Protein AF-A0A7J8Y835-F1 (afdb_monomer)

Structure (mmCIF, N/CA/C/O backbone):
data_AF-A0A7J8Y835-F1
#
_entry.id   AF-A0A7J8Y835-F1
#
loop_
_atom_site.group_PDB
_atom_site.id
_atom_site.type_symbol
_atom_site.label_atom_id
_atom_site.label_alt_id
_atom_site.label_comp_id
_atom_site.label_asym_id
_atom_site.label_entity_id
_atom_site.label_seq_id
_atom_site.pdbx_PDB_ins_code
_atom_site.Cartn_x
_atom_site.Cartn_y
_atom_site.Cartn_z
_atom_site.occupancy
_atom_site.B_iso_or_equiv
_atom_site.auth_seq_id
_atom_site.auth_comp_id
_atom_site.auth_asym_id
_atom_site.auth_atom_id
_atom_site.pdbx_PDB_model_num
ATOM 1 N N . MET A 1 1 ? 23.375 -4.289 10.942 1.00 34.00 1 MET A N 1
ATOM 2 C CA . MET A 1 1 ? 21.901 -4.366 11.029 1.00 34.00 1 MET A CA 1
ATOM 3 C C . MET A 1 1 ? 21.331 -3.156 10.315 1.00 34.00 1 MET A C 1
ATOM 5 O O . MET A 1 1 ? 21.333 -2.074 10.884 1.00 34.00 1 MET A O 1
ATOM 9 N N . SER A 1 2 ? 20.939 -3.301 9.053 1.00 39.72 2 SER A N 1
ATOM 10 C CA . SER A 1 2 ? 20.210 -2.262 8.324 1.00 39.72 2 SER A CA 1
ATOM 11 C C . SER A 1 2 ? 18.777 -2.232 8.850 1.00 39.72 2 SER A C 1
ATOM 13 O O . SER A 1 2 ? 17.995 -3.151 8.625 1.00 39.72 2 SER A O 1
ATOM 15 N N . THR A 1 3 ? 18.428 -1.193 9.603 1.00 42.34 3 THR A N 1
ATOM 16 C CA . THR A 1 3 ? 17.030 -0.877 9.900 1.00 42.34 3 THR A CA 1
ATOM 17 C C . THR A 1 3 ? 16.409 -0.314 8.627 1.00 42.34 3 THR A C 1
ATOM 19 O O . THR A 1 3 ? 16.312 0.899 8.454 1.00 42.34 3 THR A O 1
ATOM 22 N N . GLU A 1 4 ? 16.051 -1.192 7.694 1.00 48.38 4 GLU A N 1
ATOM 23 C CA . GLU A 1 4 ? 15.199 -0.814 6.574 1.00 48.38 4 GLU A CA 1
ATOM 24 C C . GLU A 1 4 ? 13.869 -0.333 7.150 1.00 48.38 4 GLU A C 1
ATOM 26 O O . GLU A 1 4 ? 13.107 -1.096 7.751 1.00 48.38 4 GLU A O 1
ATOM 31 N N . LEU A 1 5 ? 13.609 0.964 7.005 1.00 47.91 5 LEU A N 1
ATOM 32 C CA . LEU A 1 5 ? 12.300 1.553 7.233 1.00 47.91 5 LEU A CA 1
ATOM 33 C C . LEU A 1 5 ? 11.321 0.865 6.273 1.00 47.91 5 LEU A C 1
ATOM 35 O O . LEU A 1 5 ? 11.193 1.262 5.116 1.00 47.91 5 LEU A O 1
ATOM 39 N N . ARG A 1 6 ? 10.656 -0.204 6.726 1.00 58.25 6 ARG A N 1
ATOM 40 C CA . ARG A 1 6 ? 9.615 -0.879 5.942 1.00 58.25 6 ARG A CA 1
ATOM 41 C C . ARG A 1 6 ? 8.496 0.124 5.678 1.00 58.25 6 ARG A C 1
ATOM 43 O O . ARG A 1 6 ? 7.706 0.430 6.569 1.00 58.25 6 ARG A O 1
ATOM 50 N N . SER A 1 7 ? 8.448 0.644 4.455 1.00 68.62 7 SER A N 1
ATOM 51 C CA . SER A 1 7 ? 7.440 1.610 4.029 1.00 68.62 7 SER A CA 1
ATOM 52 C C . SER A 1 7 ? 6.026 1.042 4.216 1.00 68.62 7 SER A C 1
ATOM 54 O O . SER A 1 7 ? 5.737 -0.102 3.847 1.00 68.62 7 SER A O 1
ATOM 56 N N . ARG A 1 8 ? 5.128 1.861 4.782 1.00 78.88 8 ARG A N 1
ATOM 57 C CA . ARG A 1 8 ? 3.684 1.561 4.882 1.00 78.88 8 ARG A CA 1
ATOM 58 C C . ARG A 1 8 ? 2.999 1.554 3.517 1.00 78.88 8 ARG A C 1
ATOM 60 O O . ARG A 1 8 ? 1.907 1.019 3.386 1.00 78.88 8 ARG A O 1
ATOM 67 N N . LYS A 1 9 ? 3.643 2.140 2.509 1.00 84.25 9 LYS A N 1
ATOM 68 C CA . LYS A 1 9 ? 3.189 2.173 1.122 1.00 84.25 9 LYS A CA 1
ATOM 69 C C . LYS A 1 9 ? 4.061 1.252 0.270 1.00 84.25 9 LYS A C 1
ATOM 71 O O . LYS A 1 9 ? 5.280 1.228 0.440 1.00 84.25 9 LYS A O 1
ATOM 76 N N . LYS A 1 10 ? 3.448 0.516 -0.651 1.00 87.75 10 LYS A N 1
ATOM 77 C CA . LYS A 1 10 ? 4.119 -0.323 -1.651 1.00 87.75 10 LYS A CA 1
ATOM 78 C C . LYS A 1 10 ? 3.762 0.184 -3.046 1.00 87.75 10 LYS A C 1
ATOM 80 O O . LYS A 1 10 ? 2.639 0.629 -3.255 1.00 87.75 10 LYS A O 1
ATOM 85 N N . LEU A 1 11 ? 4.695 0.114 -3.994 1.00 88.44 11 LEU A N 1
ATOM 86 C CA . LEU A 1 11 ? 4.394 0.402 -5.398 1.00 88.44 11 LEU A CA 1
ATOM 87 C C . LEU A 1 11 ? 3.276 -0.512 -5.910 1.00 88.44 11 LEU A C 1
ATOM 89 O O . LEU A 1 11 ? 3.206 -1.695 -5.556 1.00 88.44 11 LEU A O 1
ATOM 93 N N . LYS A 1 12 ? 2.399 0.045 -6.746 1.00 91.00 12 LYS A N 1
ATOM 94 C CA . LYS A 1 12 ? 1.449 -0.761 -7.514 1.00 91.00 12 LYS A CA 1
ATOM 95 C C . LYS A 1 12 ? 2.213 -1.726 -8.421 1.00 91.00 12 LYS A C 1
ATOM 97 O O . LYS A 1 12 ? 3.287 -1.392 -8.916 1.00 91.00 12 LYS A O 1
ATOM 102 N N . ARG A 1 13 ? 1.632 -2.907 -8.664 1.00 89.62 13 ARG A N 1
ATOM 103 C CA . ARG A 1 13 ? 2.237 -3.918 -9.549 1.00 89.62 13 ARG A CA 1
ATOM 104 C C . ARG A 1 13 ? 2.519 -3.358 -10.940 1.00 89.62 13 ARG A C 1
ATOM 106 O O . ARG A 1 13 ? 3.622 -3.536 -11.429 1.00 89.62 13 ARG A O 1
ATOM 113 N N . ASP A 1 14 ? 1.584 -2.607 -11.507 1.00 90.44 14 ASP A N 1
ATOM 114 C CA . ASP A 1 14 ? 1.737 -2.049 -12.856 1.00 90.44 14 ASP A CA 1
ATOM 115 C C . ASP A 1 14 ? 2.876 -1.023 -12.934 1.00 90.44 14 ASP A C 1
ATOM 117 O O . ASP A 1 14 ? 3.600 -0.975 -13.922 1.00 90.44 14 ASP A O 1
ATOM 121 N N . VAL A 1 15 ? 3.089 -0.247 -11.862 1.00 91.44 15 VAL A N 1
ATOM 122 C CA . VAL A 1 15 ? 4.217 0.693 -11.764 1.00 91.44 15 VAL A CA 1
ATOM 123 C C . VAL A 1 15 ? 5.538 -0.062 -11.642 1.00 91.44 15 VAL A C 1
ATOM 125 O O . VAL A 1 15 ? 6.526 0.334 -12.249 1.00 91.44 15 VAL A O 1
ATOM 128 N N . GLN A 1 16 ? 5.562 -1.160 -10.882 1.00 92.62 16 GLN A N 1
ATOM 129 C CA . GLN A 1 16 ? 6.750 -2.002 -10.764 1.00 92.62 16 GLN A CA 1
ATOM 130 C C . GLN A 1 16 ? 7.119 -2.642 -12.110 1.00 92.62 16 GLN A C 1
ATOM 132 O O . GLN A 1 16 ? 8.265 -2.535 -12.528 1.00 92.62 16 GLN A O 1
ATOM 137 N N . ILE A 1 17 ? 6.148 -3.235 -12.808 1.00 93.25 17 ILE A N 1
ATOM 138 C CA . ILE A 1 17 ? 6.348 -3.822 -14.143 1.00 93.25 17 ILE A CA 1
ATOM 139 C C . ILE A 1 17 ? 6.854 -2.757 -15.119 1.00 93.25 17 ILE A C 1
ATOM 141 O O . ILE A 1 17 ? 7.793 -2.994 -15.870 1.00 93.25 17 ILE A O 1
ATOM 145 N N . TRP A 1 18 ? 6.273 -1.556 -15.072 1.00 94.88 18 TRP A N 1
ATOM 146 C CA . TRP A 1 18 ? 6.719 -0.450 -15.910 1.00 94.88 18 TRP A CA 1
ATOM 147 C C . TRP A 1 18 ? 8.180 -0.058 -15.644 1.00 94.88 18 TRP A C 1
ATOM 149 O O . TRP A 1 18 ? 8.915 0.197 -16.593 1.00 94.88 18 TRP A O 1
ATOM 159 N N . LEU A 1 19 ? 8.624 -0.042 -14.382 1.00 94.06 19 LEU A N 1
ATOM 160 C CA . LEU A 1 19 ? 10.027 0.218 -14.037 1.00 94.06 19 LEU A CA 1
ATOM 161 C C . LEU A 1 19 ? 10.960 -0.893 -14.537 1.00 94.06 19 LEU A C 1
ATOM 163 O O . LEU A 1 19 ? 12.006 -0.589 -15.103 1.00 94.06 19 LEU A O 1
ATOM 167 N N . GLU A 1 20 ? 10.566 -2.159 -14.383 1.00 94.75 20 GLU A N 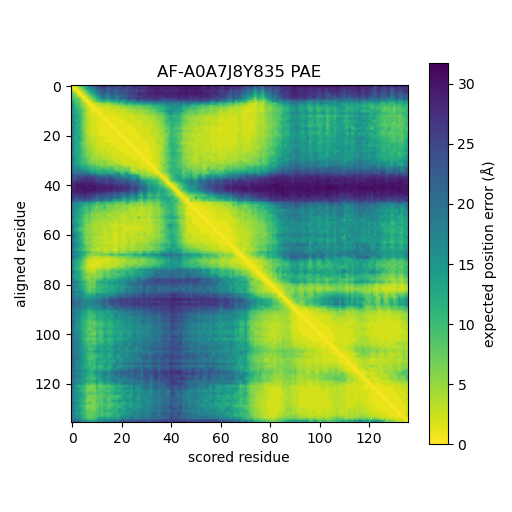1
ATOM 168 C CA . GLU A 1 20 ? 11.321 -3.310 -14.905 1.00 94.75 20 GLU A CA 1
ATOM 169 C C . GLU A 1 20 ? 11.465 -3.232 -16.438 1.00 94.75 20 GLU A C 1
ATOM 171 O O . GLU A 1 20 ? 12.536 -3.494 -16.990 1.00 94.75 20 GLU A O 1
ATOM 176 N N . ASP A 1 21 ? 10.410 -2.807 -17.138 1.00 93.69 21 ASP A N 1
ATOM 177 C CA . ASP A 1 21 ? 10.455 -2.570 -18.580 1.00 93.69 21 ASP A CA 1
ATOM 178 C C . ASP A 1 21 ? 11.401 -1.416 -18.958 1.00 93.69 21 ASP A C 1
ATOM 180 O O . ASP A 1 21 ? 12.128 -1.525 -19.946 1.00 93.69 21 ASP A O 1
ATOM 184 N N . VAL A 1 22 ? 11.414 -0.324 -18.184 1.00 92.81 22 VAL A N 1
ATOM 185 C CA . VAL A 1 22 ? 12.335 0.807 -18.398 1.00 92.81 22 VAL A CA 1
ATOM 186 C C . VAL A 1 22 ? 13.789 0.362 -18.238 1.00 92.81 22 VAL A C 1
ATOM 188 O O . VAL A 1 22 ? 14.612 0.686 -19.092 1.00 92.81 22 VAL A O 1
ATOM 191 N N . GLU A 1 23 ? 14.107 -0.418 -17.202 1.00 94.12 23 GLU A N 1
ATOM 192 C CA . GLU A 1 23 ? 15.457 -0.961 -16.992 1.00 94.12 23 GLU A CA 1
ATOM 193 C C . GLU A 1 23 ? 15.891 -1.886 -18.137 1.00 94.12 23 GLU A C 1
ATOM 195 O O . GLU A 1 23 ? 17.032 -1.804 -18.604 1.00 94.12 23 GLU A O 1
ATOM 200 N N . ARG A 1 24 ? 14.982 -2.732 -18.643 1.00 94.38 24 ARG A N 1
ATOM 201 C CA . ARG A 1 24 ? 15.250 -3.568 -19.824 1.00 94.38 24 ARG A CA 1
ATOM 202 C C . ARG A 1 24 ? 15.593 -2.710 -21.042 1.00 94.38 24 ARG A C 1
ATOM 204 O O . ARG A 1 24 ? 16.594 -2.973 -21.704 1.00 94.38 24 ARG A O 1
ATOM 211 N N . ILE A 1 25 ? 14.773 -1.701 -21.335 1.00 89.75 25 ILE A N 1
ATOM 212 C CA . ILE A 1 25 ? 14.960 -0.830 -22.504 1.00 89.75 25 ILE A CA 1
ATOM 213 C C . ILE A 1 25 ? 16.268 -0.050 -22.399 1.00 89.75 25 ILE A C 1
ATOM 215 O O . ILE A 1 25 ? 16.993 0.052 -23.387 1.00 89.75 25 ILE A O 1
ATOM 219 N N . ASP A 1 26 ? 16.612 0.447 -21.211 1.00 91.06 26 ASP A N 1
ATOM 220 C CA . ASP A 1 26 ? 17.879 1.142 -20.985 1.00 91.06 26 ASP A CA 1
ATOM 221 C C . ASP A 1 26 ? 19.082 0.222 -21.263 1.00 91.06 26 ASP A C 1
ATOM 223 O O . ASP A 1 26 ? 20.004 0.603 -21.988 1.00 91.06 26 ASP A O 1
ATOM 227 N N . CYS A 1 27 ? 19.033 -1.036 -20.806 1.00 89.25 27 CYS A N 1
ATOM 228 C CA . CYS A 1 27 ? 20.066 -2.032 -21.114 1.00 89.25 27 CYS A CA 1
ATOM 229 C C . CYS A 1 27 ? 20.199 -2.297 -22.623 1.00 89.25 27 CYS A C 1
ATOM 231 O O . CYS A 1 27 ? 21.312 -2.422 -23.145 1.00 89.25 27 CYS A O 1
ATOM 233 N N . GLU A 1 28 ? 19.078 -2.387 -23.342 1.00 87.50 28 GLU A N 1
ATOM 234 C CA . GLU A 1 28 ? 19.077 -2.565 -24.796 1.00 87.50 28 GLU A CA 1
ATOM 235 C C . GLU A 1 28 ? 19.687 -1.348 -25.512 1.00 87.50 28 GLU A C 1
ATOM 237 O O . GLU A 1 28 ? 20.499 -1.527 -26.426 1.00 87.50 28 GLU A O 1
ATOM 242 N N . ILE A 1 29 ? 19.363 -0.122 -25.074 1.00 86.25 29 ILE A N 1
ATOM 243 C CA . ILE A 1 29 ? 19.914 1.127 -25.633 1.00 86.25 29 ILE A CA 1
ATOM 244 C C . ILE A 1 29 ? 21.427 1.163 -25.440 1.00 86.25 29 ILE A C 1
ATOM 246 O O . ILE A 1 29 ? 22.164 1.404 -26.399 1.00 86.25 29 ILE A O 1
ATOM 250 N N . GLN A 1 30 ? 21.908 0.860 -24.235 1.00 85.62 30 GLN A N 1
ATOM 251 C CA . GLN A 1 30 ? 23.340 0.831 -23.934 1.00 85.62 30 GLN A CA 1
ATOM 252 C C . GLN A 1 30 ? 24.087 -0.230 -24.755 1.00 85.62 30 GLN A C 1
ATOM 254 O O . GLN A 1 30 ? 25.196 0.013 -25.235 1.00 85.62 30 GLN A O 1
ATOM 259 N N . SER A 1 31 ? 23.485 -1.405 -24.958 1.00 84.19 31 SER A N 1
ATOM 260 C CA . SER A 1 31 ? 24.044 -2.457 -25.818 1.00 84.19 31 SER A CA 1
ATOM 261 C C . SER A 1 31 ? 24.169 -1.993 -27.271 1.00 84.19 31 SER A C 1
ATOM 263 O O . SER A 1 31 ? 25.194 -2.235 -27.921 1.00 84.19 31 SER A O 1
ATOM 265 N N . LEU A 1 32 ? 23.156 -1.289 -27.784 1.00 80.12 32 LEU A N 1
ATOM 266 C CA . LEU A 1 32 ? 23.181 -0.733 -29.133 1.00 80.12 32 LEU A CA 1
ATOM 267 C C . LEU A 1 32 ? 24.248 0.362 -29.277 1.00 80.12 32 LEU A C 1
ATOM 269 O O . LEU A 1 32 ? 25.050 0.296 -30.210 1.00 80.12 32 LEU A O 1
ATOM 273 N N . ASP A 1 33 ? 24.319 1.310 -28.343 1.00 78.06 33 ASP A N 1
ATOM 274 C CA . ASP A 1 33 ? 25.314 2.392 -28.349 1.00 78.06 33 ASP A CA 1
ATOM 275 C C . ASP A 1 33 ? 26.751 1.848 -28.255 1.00 78.06 33 ASP A C 1
ATOM 277 O O . ASP A 1 33 ? 27.630 2.202 -29.045 1.00 78.06 33 ASP A O 1
ATOM 281 N N . GLY A 1 34 ? 26.978 0.856 -27.388 1.00 76.19 34 GLY A N 1
ATOM 282 C CA . GLY A 1 34 ? 28.264 0.169 -27.268 1.00 76.19 34 GLY A CA 1
ATOM 283 C C . GLY A 1 34 ? 28.706 -0.564 -28.542 1.00 76.19 34 GLY A C 1
ATOM 284 O O . GLY A 1 34 ? 29.910 -0.703 -28.784 1.00 76.19 34 GLY A O 1
ATOM 285 N N . ARG A 1 35 ? 27.768 -1.023 -29.384 1.00 69.94 35 ARG A N 1
ATOM 286 C CA . ARG A 1 35 ? 28.071 -1.593 -30.713 1.00 69.94 35 ARG A CA 1
ATOM 287 C C . ARG A 1 35 ? 28.466 -0.510 -31.719 1.00 69.94 35 ARG A C 1
ATOM 289 O O . ARG A 1 35 ? 29.355 -0.760 -32.531 1.00 69.94 35 ARG A O 1
ATOM 296 N N . ILE A 1 36 ? 27.849 0.670 -31.653 1.00 66.38 36 ILE A N 1
ATOM 297 C CA . ILE A 1 36 ? 28.170 1.821 -32.512 1.00 66.38 36 ILE A CA 1
ATOM 298 C C . ILE A 1 36 ? 29.570 2.351 -32.169 1.00 66.38 36 ILE A C 1
ATOM 300 O O . ILE A 1 36 ? 30.434 2.437 -33.046 1.00 66.38 36 ILE A O 1
ATOM 304 N N . GLY A 1 37 ? 29.832 2.610 -30.884 1.00 58.53 37 GLY A N 1
ATOM 305 C CA . GLY A 1 37 ? 31.079 3.211 -30.396 1.00 58.53 37 GLY A CA 1
ATOM 306 C C . GLY A 1 37 ? 32.340 2.352 -30.564 1.00 58.53 37 GLY A C 1
ATOM 307 O O . GLY A 1 37 ? 33.449 2.878 -30.529 1.00 58.53 37 GLY A O 1
ATOM 308 N N . LYS A 1 38 ? 32.207 1.036 -30.787 1.00 57.09 38 LYS A N 1
ATOM 309 C CA . LYS A 1 38 ? 33.342 0.107 -30.979 1.00 57.09 38 LYS A CA 1
ATOM 310 C C . LYS A 1 38 ? 33.775 -0.086 -32.438 1.00 57.09 38 LYS A C 1
ATOM 312 O O . LYS A 1 38 ? 34.654 -0.906 -32.697 1.00 57.09 38 LYS A O 1
ATOM 317 N N . SER A 1 39 ? 33.192 0.632 -33.400 1.00 52.00 39 SER A N 1
ATOM 318 C CA . SER A 1 39 ? 33.426 0.370 -34.825 1.00 52.00 39 SER A CA 1
ATOM 319 C C . SER A 1 39 ? 34.220 1.479 -35.537 1.00 52.00 39 SER A C 1
ATOM 321 O O . SER A 1 39 ? 33.679 2.498 -35.940 1.00 52.00 39 SER A O 1
ATOM 323 N N . SER A 1 40 ? 35.519 1.249 -35.773 1.00 53.19 40 SER A N 1
ATOM 324 C CA . SER A 1 40 ? 36.297 1.955 -36.815 1.00 53.19 40 SER A CA 1
ATOM 325 C C . SER A 1 40 ? 36.090 1.356 -38.216 1.00 53.19 40 SER A C 1
ATOM 327 O O . SER A 1 40 ? 36.638 1.843 -39.201 1.00 53.19 40 SER A O 1
ATOM 329 N N . ALA A 1 41 ? 35.270 0.310 -38.327 1.00 49.47 41 ALA A N 1
ATOM 330 C CA . ALA A 1 41 ? 34.864 -0.300 -39.581 1.00 49.47 41 ALA A CA 1
ATOM 331 C C . ALA A 1 41 ? 33.361 -0.573 -39.516 1.00 49.47 41 ALA A C 1
ATOM 333 O O . ALA A 1 41 ? 32.907 -1.357 -38.685 1.00 49.47 41 ALA A O 1
ATOM 334 N N . ILE A 1 42 ? 32.608 0.100 -40.386 1.00 51.75 42 ILE A N 1
ATOM 335 C CA . ILE A 1 42 ? 31.155 -0.011 -40.552 1.00 51.75 42 ILE A CA 1
ATOM 336 C C . ILE A 1 42 ? 30.783 -1.498 -40.626 1.00 51.75 42 ILE A C 1
ATOM 338 O O . ILE A 1 42 ? 31.023 -2.175 -41.630 1.00 51.75 42 ILE A O 1
ATOM 342 N N . THR A 1 43 ? 30.248 -2.039 -39.532 1.00 50.88 43 THR A N 1
ATOM 343 C CA . THR A 1 43 ? 29.839 -3.440 -39.483 1.00 50.88 43 THR A CA 1
ATOM 344 C C . THR A 1 43 ? 28.466 -3.570 -40.130 1.00 50.88 43 THR A C 1
ATOM 346 O O . THR A 1 43 ? 27.510 -2.888 -39.775 1.00 50.88 43 THR A O 1
ATOM 349 N N . ARG A 1 44 ? 28.377 -4.503 -41.082 1.00 53.09 44 ARG A N 1
ATOM 350 C CA . ARG A 1 44 ? 27.198 -4.943 -41.855 1.00 53.09 44 ARG A CA 1
ATOM 351 C C . ARG A 1 44 ? 25.985 -5.426 -41.022 1.00 53.09 44 ARG A C 1
ATOM 353 O O . ARG A 1 44 ? 25.095 -6.060 -41.574 1.00 53.09 44 ARG A O 1
ATOM 360 N N . GLY A 1 45 ? 25.948 -5.163 -39.715 1.00 53.88 45 GLY A N 1
ATOM 361 C CA . GLY A 1 45 ? 24.910 -5.613 -38.782 1.00 53.88 45 GLY A CA 1
ATOM 362 C C . GLY A 1 45 ? 24.172 -4.489 -38.050 1.00 53.88 45 GLY A C 1
ATOM 363 O O . GLY A 1 45 ? 23.441 -4.786 -37.108 1.00 53.88 45 GLY A O 1
ATOM 364 N N . PHE A 1 46 ? 24.386 -3.225 -38.427 1.00 58.59 46 PHE A N 1
ATOM 365 C CA . PHE A 1 46 ? 23.615 -2.089 -37.920 1.00 58.59 46 PHE A CA 1
ATOM 366 C C . PHE A 1 46 ? 22.442 -1.815 -38.862 1.00 58.59 46 PHE A C 1
ATOM 368 O O . PHE A 1 46 ? 22.650 -1.425 -40.013 1.00 58.59 46 PHE A O 1
ATOM 375 N N . ARG A 1 47 ? 21.219 -2.074 -38.399 1.00 68.31 47 ARG A N 1
ATOM 376 C CA . ARG A 1 47 ? 19.996 -1.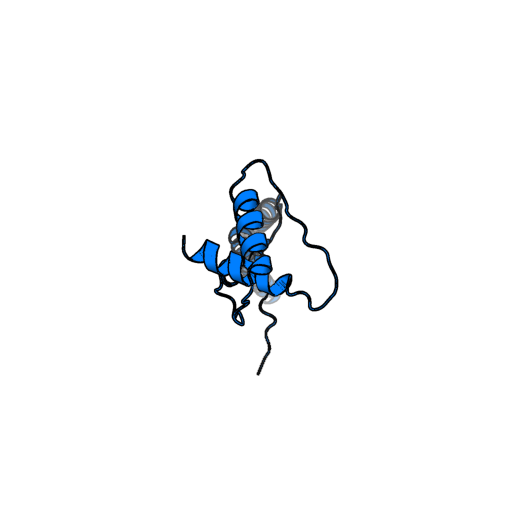873 -39.181 1.00 68.31 47 ARG A CA 1
ATOM 377 C C . ARG A 1 47 ? 19.281 -0.643 -38.640 1.00 68.31 47 ARG A C 1
ATOM 379 O O . ARG A 1 47 ? 19.058 -0.543 -37.437 1.00 68.31 47 ARG A O 1
ATOM 386 N N . ALA A 1 48 ? 18.922 0.294 -39.516 1.00 75.81 48 ALA A N 1
ATOM 387 C CA . ALA A 1 48 ? 18.138 1.470 -39.127 1.00 75.81 48 ALA A CA 1
ATOM 388 C C . ALA A 1 48 ? 16.796 1.060 -38.489 1.00 75.81 48 ALA A C 1
ATOM 390 O O . ALA A 1 48 ? 16.271 1.751 -37.619 1.00 75.81 48 ALA A O 1
ATOM 391 N N . GLU A 1 49 ? 16.291 -0.112 -38.874 1.00 80.75 49 GLU A N 1
ATOM 392 C CA . GLU A 1 49 ? 15.120 -0.757 -38.294 1.00 80.75 49 GLU A CA 1
ATOM 393 C C . GLU A 1 49 ? 15.257 -1.017 -36.784 1.00 80.75 49 GLU A C 1
ATOM 395 O O . GLU A 1 49 ? 14.266 -0.876 -36.069 1.00 80.75 49 GLU A O 1
ATOM 400 N N . ASP A 1 50 ? 16.456 -1.338 -36.282 1.00 80.00 50 ASP A N 1
ATOM 401 C CA . ASP A 1 50 ? 16.680 -1.611 -34.854 1.00 80.00 50 ASP A CA 1
ATOM 402 C C . ASP A 1 50 ? 16.489 -0.329 -34.021 1.00 80.00 50 ASP A C 1
ATOM 404 O O . ASP A 1 50 ? 15.798 -0.336 -33.003 1.00 80.00 50 ASP A O 1
ATOM 408 N N . VAL A 1 51 ? 17.020 0.802 -34.503 1.00 81.44 51 VAL A N 1
ATOM 409 C CA . VAL A 1 51 ? 16.865 2.122 -33.862 1.00 81.44 51 VAL A CA 1
ATOM 410 C C . VAL A 1 51 ? 15.404 2.571 -33.881 1.00 81.44 51 VAL A C 1
ATOM 412 O O . VAL A 1 51 ? 14.883 3.041 -32.871 1.00 81.44 51 VAL A O 1
ATOM 415 N N . LEU A 1 52 ? 14.723 2.409 -35.020 1.00 85.38 52 LEU A N 1
ATOM 416 C CA . LEU A 1 52 ? 13.311 2.774 -35.159 1.00 85.38 52 LEU A CA 1
ATOM 417 C C . LEU A 1 52 ? 12.409 1.936 -34.244 1.00 85.38 52 LEU A C 1
ATOM 419 O O . LEU A 1 52 ? 11.468 2.474 -33.658 1.00 85.38 52 LEU A O 1
ATOM 423 N N . LYS A 1 53 ? 12.702 0.638 -34.088 1.00 87.00 53 LYS A N 1
ATOM 424 C CA . LYS A 1 53 ? 11.976 -0.248 -33.168 1.00 87.00 53 LYS A CA 1
ATOM 425 C C . LYS A 1 53 ? 12.107 0.232 -31.725 1.00 87.00 53 LYS A C 1
ATOM 427 O O . LYS A 1 53 ? 11.097 0.366 -31.043 1.00 87.00 53 LYS A O 1
ATOM 432 N N . MET A 1 54 ? 13.322 0.556 -31.291 1.00 84.12 54 MET A N 1
ATOM 433 C CA . MET A 1 54 ? 13.573 1.025 -29.927 1.00 84.12 54 MET A CA 1
ATOM 434 C C . MET A 1 54 ? 12.953 2.393 -29.651 1.00 84.12 54 MET A C 1
ATOM 436 O O . MET A 1 54 ? 12.374 2.595 -28.588 1.00 84.12 54 MET A O 1
ATOM 440 N N . LEU A 1 55 ? 13.003 3.317 -30.616 1.00 88.62 55 LEU A N 1
ATOM 441 C CA . LEU A 1 55 ? 12.335 4.614 -30.492 1.00 88.62 55 LEU A CA 1
ATOM 442 C C . LEU A 1 55 ? 10.827 4.442 -30.264 1.00 88.62 55 LEU A C 1
ATOM 444 O O . LEU A 1 55 ? 10.257 5.085 -29.383 1.00 88.62 55 LEU A O 1
ATOM 448 N N . LYS A 1 56 ? 10.200 3.540 -31.025 1.00 91.88 56 LYS A N 1
ATOM 449 C CA . LYS A 1 56 ? 8.779 3.223 -30.876 1.00 91.88 56 LYS A CA 1
ATOM 450 C C . LYS A 1 56 ? 8.473 2.608 -29.508 1.00 91.88 56 LYS A C 1
ATOM 452 O O . LYS A 1 56 ? 7.509 3.012 -28.867 1.00 91.88 56 LYS A O 1
ATOM 457 N N . GLU A 1 57 ? 9.291 1.663 -29.047 1.00 89.56 57 GLU A N 1
ATOM 458 C CA . GLU A 1 57 ? 9.126 1.048 -27.725 1.00 89.56 57 GLU A CA 1
ATOM 459 C C . GLU A 1 57 ? 9.233 2.094 -26.605 1.00 89.56 57 GLU A C 1
ATOM 461 O O . GLU A 1 57 ? 8.354 2.160 -25.748 1.00 89.56 57 GLU A O 1
ATOM 466 N N . VAL A 1 58 ? 10.229 2.985 -26.646 1.00 91.38 58 VAL A N 1
ATOM 467 C CA . VAL A 1 58 ? 10.362 4.091 -25.680 1.00 91.38 58 VAL A CA 1
ATOM 468 C C . VAL A 1 58 ? 9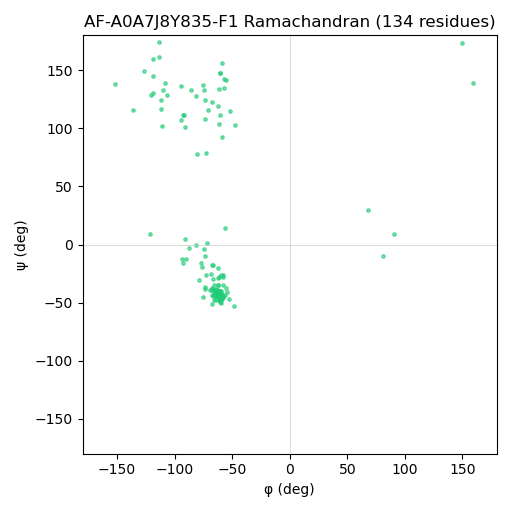.118 4.983 -25.678 1.00 91.38 58 VAL A C 1
ATOM 470 O O . VAL A 1 58 ? 8.600 5.314 -24.609 1.00 91.38 58 VAL A O 1
ATOM 473 N N . GLU A 1 59 ? 8.602 5.352 -26.850 1.00 91.62 59 GLU A N 1
ATOM 474 C CA . GLU A 1 59 ? 7.404 6.189 -26.959 1.00 91.62 59 GLU A CA 1
ATOM 475 C C . GLU A 1 59 ? 6.166 5.501 -26.361 1.00 91.62 59 GLU A C 1
ATOM 477 O O . GLU A 1 59 ? 5.436 6.112 -25.573 1.00 91.62 59 GLU A O 1
ATOM 482 N N . GLU A 1 60 ? 5.961 4.214 -26.652 1.00 92.38 60 GLU A N 1
ATOM 483 C CA . GLU A 1 60 ? 4.891 3.411 -26.052 1.00 92.38 60 GLU A CA 1
ATOM 484 C C . GLU A 1 60 ? 5.029 3.326 -24.525 1.00 92.38 60 GLU A C 1
ATOM 486 O O . GLU A 1 60 ? 4.033 3.449 -23.804 1.00 92.38 60 GLU A O 1
ATOM 491 N N . HIS A 1 61 ? 6.249 3.166 -24.007 1.00 89.75 61 HIS A N 1
ATOM 492 C CA . HIS A 1 61 ? 6.506 3.125 -22.568 1.00 89.75 61 HIS A CA 1
ATOM 493 C C . HIS A 1 61 ? 6.257 4.469 -21.881 1.00 89.75 61 HIS A C 1
ATOM 495 O O . HIS A 1 61 ? 5.682 4.482 -20.790 1.00 89.75 61 HIS A O 1
ATOM 501 N N . ILE A 1 62 ? 6.580 5.597 -22.518 1.00 90.12 62 ILE A N 1
ATOM 502 C CA . ILE A 1 62 ? 6.223 6.933 -22.015 1.00 90.12 62 ILE A CA 1
ATOM 503 C C . ILE A 1 62 ? 4.703 7.073 -21.892 1.00 90.12 62 ILE A C 1
ATOM 505 O O . ILE A 1 62 ? 4.215 7.604 -20.894 1.00 90.12 62 ILE A O 1
ATOM 509 N N . GLN A 1 63 ? 3.934 6.578 -22.870 1.00 91.25 63 GLN A N 1
ATOM 510 C CA . GLN A 1 63 ? 2.471 6.616 -22.779 1.00 91.25 63 GLN A CA 1
ATOM 511 C C . GLN A 1 63 ? 1.943 5.710 -21.663 1.00 91.25 63 GLN A C 1
ATOM 513 O O . GLN A 1 63 ? 1.097 6.147 -20.884 1.00 91.25 63 GLN A O 1
ATOM 518 N N . LYS A 1 64 ? 2.468 4.484 -21.533 1.00 88.31 64 LYS A N 1
ATOM 519 C CA . LYS A 1 64 ? 2.102 3.553 -20.448 1.00 88.31 64 LYS A CA 1
ATOM 520 C C . LYS A 1 64 ? 2.456 4.093 -19.057 1.00 88.31 64 LYS A C 1
ATOM 522 O O . LYS A 1 64 ? 1.767 3.775 -18.096 1.00 88.31 64 LYS A O 1
ATOM 527 N N . GLY A 1 65 ? 3.485 4.936 -18.956 1.00 87.94 65 GLY A N 1
ATOM 528 C CA . GLY A 1 65 ? 3.914 5.581 -17.711 1.00 87.94 65 GLY A CA 1
ATOM 529 C C . GLY A 1 65 ? 3.008 6.722 -17.234 1.00 87.94 65 GLY A C 1
ATOM 530 O O . GLY A 1 65 ? 3.238 7.282 -16.161 1.00 87.94 65 GLY A O 1
ATOM 531 N N . LYS A 1 66 ? 1.970 7.092 -17.996 1.00 91.19 66 LYS A N 1
ATOM 532 C CA . LYS A 1 66 ? 0.980 8.102 -17.592 1.00 91.19 66 LYS A CA 1
ATOM 533 C C . LYS A 1 66 ? -0.056 7.493 -16.649 1.00 91.19 66 LYS A C 1
ATOM 535 O O . LYS A 1 66 ? -1.187 7.189 -17.032 1.00 91.19 66 LYS A O 1
ATOM 540 N N . PHE A 1 67 ? 0.331 7.320 -15.392 1.00 89.06 67 PHE A N 1
ATOM 541 C CA . PHE A 1 67 ? -0.572 6.851 -14.345 1.00 89.06 67 PHE A CA 1
ATOM 542 C C . PHE A 1 67 ? -1.556 7.959 -13.947 1.00 89.06 67 PHE A C 1
ATOM 544 O O . PHE A 1 67 ? -1.153 9.057 -13.573 1.00 89.06 67 PHE A O 1
ATOM 551 N N . HIS A 1 68 ? -2.854 7.661 -14.025 1.00 82.31 68 HIS A N 1
ATOM 552 C CA . HIS A 1 68 ? -3.929 8.601 -13.675 1.00 82.31 68 HIS A CA 1
ATOM 553 C C . HIS A 1 68 ? -4.333 8.507 -12.191 1.00 82.31 68 HIS A C 1
ATOM 555 O O . HIS A 1 68 ? -5.021 9.378 -11.669 1.00 82.31 68 HIS A O 1
ATOM 561 N N . GLU A 1 69 ? -3.878 7.460 -11.500 1.00 83.31 69 GLU A N 1
ATOM 562 C CA . GLU A 1 69 ? -4.102 7.223 -10.076 1.00 83.31 69 GLU A CA 1
ATOM 563 C C . GLU A 1 69 ? -2.787 7.303 -9.285 1.00 83.31 69 GLU A C 1
ATOM 565 O O . GLU A 1 69 ? -1.696 7.362 -9.851 1.00 83.31 69 GLU A O 1
ATOM 570 N N . GLY A 1 70 ? -2.875 7.227 -7.952 1.00 82.88 70 GLY A N 1
ATOM 571 C CA . GLY A 1 70 ? -1.694 7.119 -7.094 1.00 82.88 70 GLY A CA 1
ATOM 572 C C . GLY A 1 70 ? -0.795 5.930 -7.467 1.00 82.88 70 GLY A C 1
ATOM 573 O O . GLY A 1 70 ? -1.282 4.842 -7.779 1.00 82.88 70 GLY A O 1
ATOM 574 N N . LEU A 1 71 ? 0.524 6.140 -7.391 1.00 90.25 71 LEU A N 1
ATOM 575 C CA . LEU A 1 71 ? 1.566 5.168 -7.773 1.00 90.25 71 LEU A CA 1
ATOM 576 C C . LEU A 1 71 ? 1.786 4.055 -6.740 1.00 90.25 71 LEU A C 1
ATOM 578 O O . LEU A 1 71 ? 2.426 3.036 -7.006 1.00 90.25 71 LEU A O 1
ATOM 582 N N . VAL A 1 72 ? 1.274 4.271 -5.533 1.00 89.12 72 VAL A N 1
ATOM 583 C CA . VAL A 1 72 ? 1.472 3.397 -4.385 1.00 89.12 72 VAL A CA 1
ATOM 584 C C . VAL A 1 72 ? 0.135 2.998 -3.784 1.00 89.12 72 VAL A C 1
ATOM 586 O O . VAL A 1 72 ? -0.830 3.760 -3.796 1.00 89.12 72 VAL A O 1
ATOM 589 N N . VAL A 1 73 ? 0.106 1.801 -3.222 1.00 87.69 73 VAL A N 1
ATOM 590 C CA . VAL A 1 73 ? -0.986 1.254 -2.419 1.00 87.69 73 VAL A CA 1
ATOM 591 C C . VAL A 1 73 ? -0.519 1.078 -0.982 1.00 87.69 73 VAL A C 1
ATOM 593 O O . VAL A 1 73 ? 0.684 1.059 -0.705 1.00 87.69 73 VAL A O 1
ATOM 596 N N . ASP A 1 74 ? -1.458 0.961 -0.049 1.00 85.00 74 ASP A N 1
ATOM 597 C CA . ASP A 1 74 ? -1.118 0.526 1.302 1.00 85.00 74 ASP A CA 1
ATOM 598 C C . ASP A 1 74 ? -0.518 -0.876 1.258 1.00 85.00 74 ASP A C 1
ATOM 600 O O . ASP A 1 74 ? -0.983 -1.761 0.540 1.00 85.00 74 ASP A O 1
ATOM 604 N N . ASN A 1 75 ? 0.586 -1.054 1.975 1.00 80.94 75 ASN A N 1
ATOM 605 C CA . ASN A 1 75 ? 1.293 -2.317 2.009 1.00 80.94 75 ASN A CA 1
ATOM 606 C C . ASN A 1 75 ? 0.441 -3.324 2.806 1.00 80.94 75 ASN A C 1
ATOM 608 O O . ASN A 1 75 ? 0.281 -3.128 4.014 1.00 80.94 75 ASN A O 1
ATOM 612 N N . PRO A 1 76 ? -0.054 -4.415 2.182 1.00 70.25 76 PRO A N 1
ATOM 613 C CA . PRO A 1 76 ? -0.936 -5.377 2.843 1.00 70.25 76 PRO A CA 1
ATOM 614 C C . PRO A 1 76 ? -0.305 -5.999 4.083 1.00 70.25 76 PRO A C 1
ATOM 616 O O . PRO A 1 76 ? -1.012 -6.371 5.006 1.00 70.25 76 PRO A O 1
ATOM 619 N N . GLN A 1 77 ? 1.030 -6.060 4.144 1.00 73.75 77 GLN A N 1
ATOM 620 C CA . GLN A 1 77 ? 1.737 -6.560 5.319 1.00 73.75 77 GLN A CA 1
ATOM 621 C C . GLN A 1 77 ? 1.430 -5.755 6.583 1.00 73.75 77 GLN A C 1
ATOM 623 O O . GLN A 1 77 ? 1.568 -6.304 7.666 1.00 73.75 77 GLN A O 1
ATOM 628 N N . TRP A 1 78 ? 1.063 -4.474 6.472 1.00 71.50 78 TRP A N 1
ATOM 629 C CA . TRP A 1 78 ? 0.719 -3.598 7.599 1.00 71.50 78 TRP A CA 1
ATOM 630 C C . TRP A 1 78 ? -0.773 -3.577 7.930 1.00 71.50 78 TRP A C 1
ATOM 632 O O . TRP A 1 78 ? -1.142 -3.118 9.010 1.00 71.50 78 TRP A O 1
ATOM 642 N N . ILE A 1 79 ? -1.619 -4.048 7.018 1.00 73.75 79 ILE A N 1
ATOM 643 C CA . ILE A 1 79 ? -3.064 -4.090 7.212 1.00 73.75 79 ILE A CA 1
ATOM 644 C C . ILE A 1 79 ? -3.398 -5.380 7.953 1.00 73.75 79 ILE A C 1
ATOM 646 O O . ILE A 1 79 ? -2.904 -6.449 7.608 1.00 73.75 79 ILE A O 1
ATOM 650 N N . GLY A 1 80 ? -4.223 -5.268 8.988 1.00 71.38 80 GLY A N 1
ATOM 651 C CA . GLY A 1 80 ? -4.718 -6.431 9.709 1.00 71.38 80 GLY A CA 1
ATOM 652 C C . GLY A 1 80 ? -3.668 -7.193 10.516 1.00 71.38 80 GLY A C 1
ATOM 653 O O . GLY A 1 80 ? -3.777 -8.399 10.721 1.00 71.38 80 GLY A O 1
ATOM 654 N N . GLN A 1 81 ? -2.639 -6.499 11.001 1.00 80.38 81 GLN A N 1
ATOM 655 C CA . GLN A 1 81 ? -1.765 -7.078 12.015 1.00 80.38 81 GLN A CA 1
ATOM 656 C C . GLN A 1 81 ? -2.465 -7.083 13.375 1.00 80.38 81 GLN A C 1
ATOM 658 O O . GLN A 1 81 ? -3.041 -6.074 13.789 1.00 80.38 81 GLN A O 1
ATOM 663 N N . VAL A 1 82 ? -2.336 -8.192 14.105 1.00 83.88 82 VAL A N 1
ATOM 664 C CA . VAL A 1 82 ? -2.699 -8.239 15.524 1.00 83.88 82 VAL A CA 1
ATOM 665 C C . VAL A 1 82 ? -1.723 -7.364 16.304 1.00 83.88 82 VAL A C 1
ATOM 667 O O . VAL A 1 82 ? -0.508 -7.559 16.263 1.00 83.88 82 VAL A O 1
ATOM 670 N N . LEU A 1 83 ? -2.253 -6.383 17.023 1.00 85.88 83 LEU A N 1
ATOM 671 C CA . LEU A 1 83 ? -1.472 -5.420 17.785 1.00 85.88 83 LEU A CA 1
ATOM 672 C C . LEU A 1 83 ? -1.329 -5.879 19.234 1.00 85.88 83 LEU A C 1
ATOM 674 O O . LEU A 1 83 ? -2.310 -6.264 19.871 1.00 85.88 83 LEU A O 1
ATOM 678 N N . SER A 1 84 ? -0.121 -5.761 19.790 1.00 83.75 84 SER A N 1
ATOM 679 C CA . SER A 1 84 ? 0.090 -5.971 21.224 1.00 83.75 84 SER A CA 1
ATOM 680 C C . SER A 1 84 ? -0.703 -4.941 22.027 1.00 83.75 84 SER A C 1
ATOM 682 O O . SER A 1 84 ? -0.488 -3.722 21.918 1.00 83.75 84 SER A O 1
ATOM 684 N N . VAL A 1 85 ? -1.617 -5.460 22.839 1.00 80.56 85 VAL A N 1
ATOM 685 C CA . VAL A 1 85 ? -2.516 -4.710 23.709 1.00 80.56 85 VAL A CA 1
ATOM 686 C C . VAL A 1 85 ? -2.276 -5.143 25.146 1.00 80.56 85 VAL A C 1
ATOM 688 O O . VAL A 1 85 ? -2.321 -6.329 25.462 1.00 80.56 85 VAL A O 1
ATOM 691 N N . THR A 1 86 ? -2.055 -4.169 26.022 1.00 73.19 86 THR A N 1
ATOM 692 C CA . THR A 1 86 ? -2.195 -4.368 27.465 1.00 73.19 86 THR A CA 1
ATOM 693 C C . THR A 1 86 ? -3.683 -4.420 27.780 1.00 73.19 86 THR A C 1
ATOM 695 O O . THR A 1 86 ? -4.418 -3.565 27.284 1.00 73.19 86 THR A O 1
ATOM 698 N N . ALA A 1 87 ? -4.124 -5.398 28.574 1.00 67.19 87 ALA A N 1
ATOM 699 C CA . ALA A 1 87 ? -5.531 -5.537 28.934 1.00 67.19 87 ALA A CA 1
ATOM 700 C C . ALA A 1 87 ? -6.068 -4.205 29.478 1.00 67.19 87 ALA A C 1
ATOM 702 O O . ALA A 1 87 ? -5.598 -3.703 30.500 1.00 67.19 87 ALA A O 1
ATOM 703 N N . LEU A 1 88 ? -7.011 -3.613 28.748 1.00 69.69 88 LEU A N 1
ATOM 704 C CA . LEU A 1 88 ? -7.707 -2.41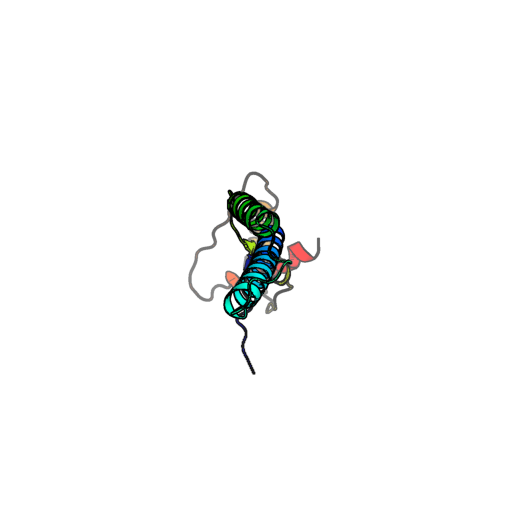1 29.170 1.00 69.69 88 LEU A CA 1
ATOM 705 C C . LEU A 1 88 ? -8.982 -2.887 29.851 1.00 69.69 88 LEU A C 1
ATOM 707 O O . LEU A 1 88 ? -9.866 -3.434 29.203 1.00 69.69 88 LEU A O 1
ATOM 711 N N . SER A 1 89 ? -9.006 -2.775 31.174 1.00 66.81 89 SER A N 1
ATOM 712 C CA . SER A 1 89 ? -10.094 -3.270 32.012 1.00 66.81 89 SER A CA 1
ATOM 713 C C . SER A 1 89 ? -10.828 -2.086 32.623 1.00 66.81 89 SER A C 1
ATOM 715 O O . SER A 1 89 ? -10.209 -1.253 33.284 1.00 66.81 89 SER A O 1
ATOM 717 N N . GLY A 1 90 ? -12.139 -2.016 32.405 1.00 78.12 90 GLY A N 1
ATOM 718 C CA . GLY A 1 90 ? -13.021 -1.012 32.994 1.00 78.12 90 GLY A CA 1
ATOM 719 C C . GLY A 1 90 ? -14.314 -0.867 32.198 1.00 78.12 90 GLY A C 1
ATOM 720 O O . GLY A 1 90 ? -14.280 -0.839 30.970 1.00 78.12 90 GLY A O 1
ATOM 721 N N . GLU A 1 91 ? -15.443 -0.740 32.895 1.00 82.00 91 GLU A N 1
ATOM 722 C CA . GLU A 1 91 ? -16.780 -0.631 32.286 1.00 82.00 91 GLU A CA 1
ATOM 723 C C . GLU A 1 91 ? -16.865 0.512 31.267 1.00 82.00 91 GLU A C 1
ATOM 725 O O . GLU A 1 91 ? -17.385 0.332 30.171 1.00 82.00 91 GLU A O 1
ATOM 730 N N . ALA A 1 92 ? -16.258 1.663 31.574 1.00 83.62 92 ALA A N 1
ATOM 731 C CA . ALA A 1 92 ? -16.224 2.799 30.657 1.00 83.62 92 ALA A CA 1
ATOM 732 C C . ALA A 1 92 ? -15.485 2.483 29.345 1.00 83.62 92 ALA A C 1
ATOM 734 O O . ALA A 1 92 ? -15.921 2.895 28.277 1.00 83.62 92 ALA A O 1
ATOM 735 N N . ALA A 1 93 ? -14.371 1.746 29.405 1.00 83.94 93 ALA A N 1
ATOM 736 C CA . ALA A 1 93 ? -13.624 1.376 28.205 1.00 83.94 93 ALA A CA 1
ATOM 737 C C . ALA A 1 93 ? -14.421 0.404 27.329 1.00 83.94 93 ALA A C 1
ATOM 739 O O . ALA A 1 93 ? -14.406 0.540 26.108 1.00 83.94 93 ALA A O 1
ATOM 740 N N . GLN A 1 94 ? -15.134 -0.531 27.957 1.00 87.50 94 GLN A N 1
ATOM 741 C CA . GLN A 1 94 ? -16.009 -1.468 27.265 1.00 87.50 94 GLN A CA 1
ATOM 742 C C . GLN A 1 94 ? -17.169 -0.741 26.571 1.00 87.50 94 GLN A C 1
ATOM 744 O O . GLN A 1 94 ? -17.402 -0.974 25.389 1.00 87.50 94 GLN A O 1
ATOM 749 N N . ALA A 1 95 ? -17.807 0.213 27.256 1.00 89.00 95 ALA A N 1
ATOM 750 C CA . ALA A 1 95 ? -18.864 1.038 26.675 1.00 89.00 95 ALA A CA 1
ATOM 751 C C . ALA A 1 95 ? -18.381 1.822 25.443 1.00 89.00 95 ALA A C 1
ATOM 753 O O . ALA A 1 95 ? -19.055 1.831 24.417 1.00 89.00 95 ALA A O 1
ATOM 754 N N . TYR A 1 96 ? -17.182 2.419 25.500 1.00 89.31 96 TYR A N 1
ATOM 755 C CA . TYR A 1 96 ? -16.605 3.088 24.329 1.00 89.31 96 TYR A CA 1
ATOM 756 C C . TYR A 1 96 ? -16.309 2.114 23.187 1.00 89.31 96 TYR A C 1
ATOM 758 O O . TYR A 1 96 ? -16.532 2.457 22.033 1.00 89.31 96 TYR A O 1
ATOM 766 N N . ILE A 1 97 ? -15.798 0.913 23.470 1.00 90.00 97 ILE A N 1
ATOM 767 C CA . ILE A 1 97 ? -15.544 -0.093 22.427 1.00 90.00 97 ILE A CA 1
ATOM 768 C C . ILE A 1 97 ? -16.847 -0.456 21.713 1.00 90.00 97 ILE A C 1
ATOM 770 O O . ILE A 1 97 ? -16.867 -0.474 20.487 1.00 90.00 97 ILE A O 1
ATOM 774 N N . GLU A 1 98 ? -17.920 -0.695 22.464 1.00 91.25 98 GLU A N 1
ATOM 775 C CA . GLU A 1 98 ? -19.240 -1.030 21.921 1.00 91.25 98 GLU A CA 1
ATOM 776 C C . GLU A 1 98 ? -19.835 0.118 21.099 1.00 91.25 98 GLU A C 1
ATOM 778 O O . GLU A 1 98 ? -20.314 -0.105 19.990 1.00 91.25 98 GLU A O 1
ATOM 783 N N . GLU A 1 99 ? -19.742 1.356 21.587 1.00 92.50 99 GLU A N 1
ATOM 784 C CA . GLU A 1 99 ? -20.199 2.538 20.852 1.00 92.50 99 GLU A CA 1
ATOM 785 C C . GLU A 1 99 ? -19.447 2.705 19.525 1.00 92.50 99 GLU A C 1
ATOM 787 O O . GLU A 1 99 ? -20.055 2.894 18.471 1.00 92.50 99 GLU A O 1
ATOM 792 N N . ILE A 1 100 ? -18.117 2.595 19.551 1.00 92.62 100 ILE A N 1
ATOM 793 C CA . ILE A 1 100 ? -17.298 2.703 18.340 1.00 92.62 100 ILE A CA 1
ATOM 794 C C . ILE A 1 100 ? -17.621 1.566 17.375 1.00 92.62 100 ILE A C 1
ATOM 796 O O . ILE A 1 100 ? -17.667 1.788 16.168 1.00 92.62 100 ILE A O 1
ATOM 800 N N . TRP A 1 101 ? -17.840 0.360 17.897 1.00 92.12 101 TRP A N 1
ATOM 801 C CA . TRP A 1 101 ? -18.211 -0.798 17.097 1.00 92.12 101 TRP A CA 1
ATOM 802 C C . TRP A 1 101 ? -19.503 -0.551 16.316 1.00 92.12 101 TRP A C 1
ATOM 804 O O . TRP A 1 101 ? -19.542 -0.810 15.118 1.00 92.12 101 TRP A O 1
ATOM 814 N N . LEU A 1 102 ? -20.525 0.021 16.959 1.00 93.19 102 LEU A N 1
ATOM 815 C CA . LEU A 1 102 ? -21.783 0.375 16.297 1.00 93.19 102 LEU A CA 1
ATOM 816 C C . LEU A 1 102 ? -21.564 1.354 15.141 1.00 93.19 102 LEU A C 1
ATOM 818 O O . LEU A 1 102 ? -22.062 1.113 14.047 1.00 93.19 102 LEU A O 1
ATOM 822 N N . TYR A 1 103 ? -20.775 2.410 15.354 1.00 93.88 103 TYR A N 1
ATOM 823 C CA . TYR A 1 103 ? -20.464 3.366 14.288 1.00 93.88 103 TYR A CA 1
ATOM 824 C C . TYR A 1 103 ? -19.612 2.770 13.165 1.00 93.88 103 TYR A C 1
ATOM 826 O O . TYR A 1 103 ? -19.704 3.226 12.034 1.00 93.88 103 TYR A O 1
ATOM 834 N N . LEU A 1 104 ? -18.764 1.779 13.451 1.00 91.31 104 LEU A N 1
ATOM 835 C CA . LEU A 1 104 ? -17.954 1.114 12.425 1.00 91.31 104 LEU A CA 1
ATOM 836 C C . LEU A 1 104 ? -18.771 0.191 11.518 1.00 91.31 104 LEU A C 1
ATOM 838 O O . LEU A 1 104 ? -18.349 -0.049 10.391 1.00 91.31 104 LEU A O 1
ATOM 842 N N . MET A 1 105 ? -19.893 -0.335 12.010 1.00 89.31 105 MET A N 1
ATOM 843 C CA . MET A 1 105 ? -20.806 -1.189 11.239 1.00 89.31 105 MET A CA 1
ATOM 844 C C . MET A 1 105 ? -21.864 -0.384 10.470 1.00 89.31 105 MET A C 1
ATOM 846 O O . MET A 1 105 ? -22.679 -0.971 9.763 1.00 89.31 105 MET A O 1
ATOM 850 N N . ASP A 1 106 ? -21.880 0.941 10.630 1.00 93.31 106 ASP A N 1
ATOM 851 C CA . ASP A 1 106 ? -22.793 1.842 9.934 1.00 93.31 106 ASP A CA 1
ATOM 852 C C . ASP A 1 106 ? -22.152 2.359 8.636 1.00 93.31 106 ASP A C 1
ATOM 854 O O . ASP A 1 106 ? -21.210 3.154 8.663 1.00 93.31 106 ASP A O 1
ATOM 858 N N . ASP A 1 107 ? -22.689 1.925 7.492 1.00 92.56 107 ASP A N 1
ATOM 859 C CA . ASP A 1 107 ? -22.206 2.297 6.156 1.00 92.56 107 ASP A CA 1
ATOM 860 C C . ASP A 1 107 ? -22.318 3.810 5.860 1.00 92.56 107 ASP A C 1
ATOM 862 O O . ASP A 1 107 ? -21.605 4.327 4.992 1.00 92.56 107 ASP A O 1
ATOM 866 N N . GLU A 1 108 ? -23.166 4.552 6.584 1.00 95.88 108 GLU A N 1
ATOM 867 C CA . GLU A 1 108 ? -23.287 6.011 6.447 1.00 95.88 108 GLU A CA 1
ATOM 868 C C . GLU A 1 108 ? -22.113 6.754 7.117 1.00 95.88 108 GLU A C 1
ATOM 870 O O . GLU A 1 108 ? -21.814 7.914 6.796 1.00 95.88 108 GLU A O 1
ATOM 875 N N . VAL A 1 109 ? -21.392 6.099 8.033 1.00 92.75 109 VAL A N 1
ATOM 876 C CA . VAL A 1 109 ? -20.275 6.689 8.776 1.00 92.75 109 VAL A CA 1
ATOM 877 C C . VAL A 1 109 ? -18.960 6.463 8.036 1.00 92.75 109 VAL A C 1
ATOM 879 O O . VAL A 1 109 ? -18.299 5.436 8.141 1.00 92.75 109 VAL A O 1
ATOM 882 N N . GLN A 1 110 ? -18.487 7.495 7.338 1.00 89.94 110 GLN A N 1
ATOM 883 C CA . GLN A 1 110 ? -17.230 7.391 6.585 1.00 89.94 110 GLN A CA 1
ATOM 884 C C . GLN A 1 110 ? -15.966 7.518 7.448 1.00 89.94 110 GLN A C 1
ATOM 886 O O . GLN A 1 110 ? -14.903 7.018 7.068 1.00 89.94 110 GLN A O 1
ATOM 891 N N . LYS A 1 111 ? -16.019 8.277 8.554 1.00 90.94 111 LYS A N 1
ATOM 892 C CA . LYS A 1 111 ? -14.846 8.601 9.388 1.00 90.94 111 LYS A CA 1
ATOM 893 C C . LYS A 1 111 ? -15.226 8.839 10.844 1.00 90.94 111 LYS A C 1
ATOM 895 O O . LYS A 1 111 ? -16.149 9.595 11.126 1.00 90.94 111 LYS A O 1
ATOM 900 N N . ILE A 1 112 ? -14.410 8.304 11.753 1.00 90.81 112 ILE A N 1
ATOM 901 C CA . ILE A 1 112 ? -14.529 8.505 13.202 1.00 90.81 112 ILE A CA 1
ATOM 902 C C . ILE A 1 112 ? -13.254 9.178 13.721 1.00 90.81 112 ILE A C 1
ATOM 904 O O . ILE A 1 112 ? -12.137 8.748 13.421 1.00 90.81 112 ILE A O 1
ATOM 908 N N . GLY A 1 113 ? -13.413 10.255 14.489 1.00 90.25 113 GLY A N 1
ATOM 909 C CA . GLY A 1 113 ? -12.314 10.984 15.119 1.00 90.25 113 GLY A CA 1
ATOM 910 C C . GLY A 1 113 ? -12.309 10.801 16.635 1.00 90.25 113 GLY A C 1
ATOM 911 O O . GLY A 1 113 ? -13.334 10.987 17.278 1.00 90.25 113 GLY A O 1
ATOM 912 N N . PHE A 1 114 ? -11.141 10.508 17.216 1.00 87.38 114 PHE A N 1
ATOM 913 C CA . PHE A 1 114 ? -10.971 10.355 18.666 1.00 87.38 114 PHE A CA 1
ATOM 914 C C . PHE A 1 114 ? -10.116 11.478 19.247 1.00 87.38 114 PHE A C 1
ATOM 916 O O . PHE A 1 114 ? -8.924 11.584 18.947 1.00 87.38 114 PHE A O 1
ATOM 923 N N . CYS A 1 115 ? -10.695 12.287 20.132 1.00 88.44 115 CYS A N 1
ATOM 924 C CA . CYS A 1 115 ? -10.001 13.370 20.827 1.00 88.44 115 CYS A CA 1
ATOM 925 C C . CYS A 1 115 ? -10.014 13.164 22.353 1.00 88.44 115 CYS A C 1
ATOM 927 O O . CYS A 1 115 ? -10.777 12.365 22.884 1.00 88.44 115 CYS A O 1
ATOM 929 N N . GLY A 1 116 ? -9.097 13.820 23.071 1.00 87.38 116 GLY A N 1
ATOM 930 C CA . GLY A 1 116 ? -9.014 13.756 24.537 1.00 87.38 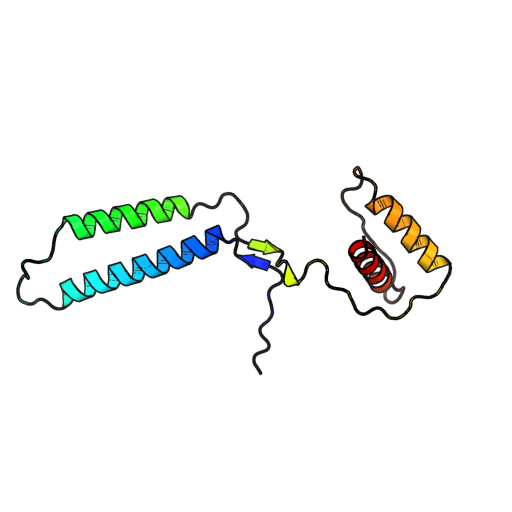116 GLY A CA 1
ATOM 931 C C . GLY A 1 116 ? -7.587 13.914 25.061 1.00 87.38 116 GLY A C 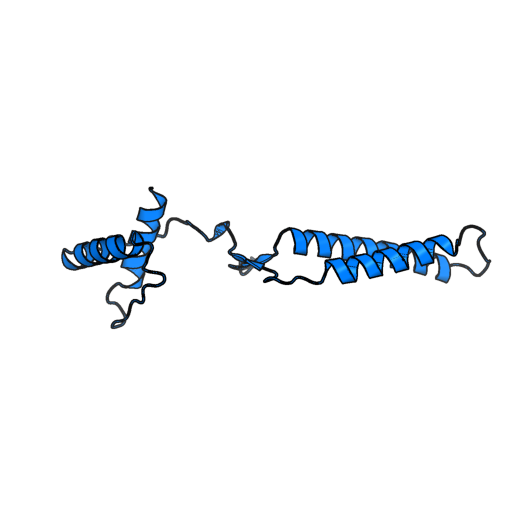1
ATOM 932 O O . GLY A 1 116 ? -6.631 13.892 24.281 1.00 87.38 116 GLY A O 1
ATOM 933 N N . MET A 1 117 ? -7.421 14.009 26.380 1.00 91.12 117 MET A N 1
ATOM 934 C CA . MET A 1 117 ? -6.108 14.172 27.022 1.00 91.12 117 MET A CA 1
ATOM 935 C C . MET A 1 117 ? -5.130 13.025 26.708 1.00 91.12 117 MET A C 1
ATOM 937 O O . MET A 1 117 ? -5.525 11.910 26.353 1.00 91.12 117 MET A O 1
ATOM 941 N N . GLY A 1 118 ? -3.827 13.292 26.814 1.00 91.00 118 GLY A N 1
ATOM 942 C CA . GLY A 1 118 ? -2.796 12.252 26.727 1.00 91.00 118 GLY A CA 1
ATOM 943 C C . GLY A 1 1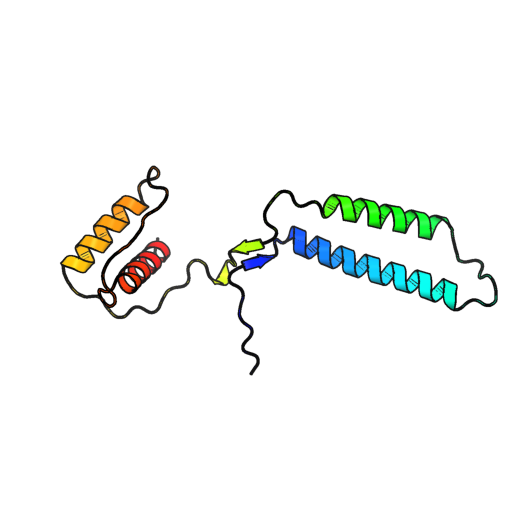18 ? -2.966 11.197 27.828 1.00 91.00 118 GLY A C 1
ATOM 944 O O . GLY A 1 118 ? -3.442 11.505 28.912 1.00 91.00 118 GLY A O 1
ATOM 945 N N . GLY A 1 119 ? -2.612 9.940 27.549 1.00 85.62 119 GLY A N 1
ATOM 946 C CA . GLY A 1 119 ? -2.616 8.867 28.557 1.00 85.62 119 GLY A CA 1
ATOM 947 C C . GLY A 1 119 ? -3.970 8.212 28.866 1.00 85.62 119 GLY A C 1
ATOM 948 O O . GLY A 1 119 ? -3.983 7.151 29.472 1.00 85.62 119 GLY A O 1
ATOM 949 N N . VAL A 1 120 ? -5.097 8.745 28.381 1.00 86.25 120 VAL A N 1
ATOM 950 C CA . VAL A 1 120 ? -6.449 8.197 28.662 1.00 86.25 120 VAL A CA 1
ATOM 951 C C . VAL A 1 120 ? -6.778 6.870 27.955 1.00 86.25 120 VAL A C 1
ATOM 953 O O . VAL A 1 120 ? -7.886 6.368 28.072 1.00 86.25 120 VAL A O 1
ATOM 956 N N . GLY A 1 121 ? -5.848 6.306 27.178 1.00 86.88 121 GLY A N 1
ATOM 957 C CA . GLY A 1 121 ? -6.038 4.998 26.541 1.00 86.88 121 GLY A CA 1
ATOM 958 C C . GLY A 1 121 ? -6.657 4.996 25.136 1.00 86.88 121 GLY A C 1
ATOM 959 O O . GLY A 1 121 ? -6.903 3.914 24.617 1.00 86.88 121 GLY A O 1
ATOM 960 N N . LYS A 1 122 ? -6.829 6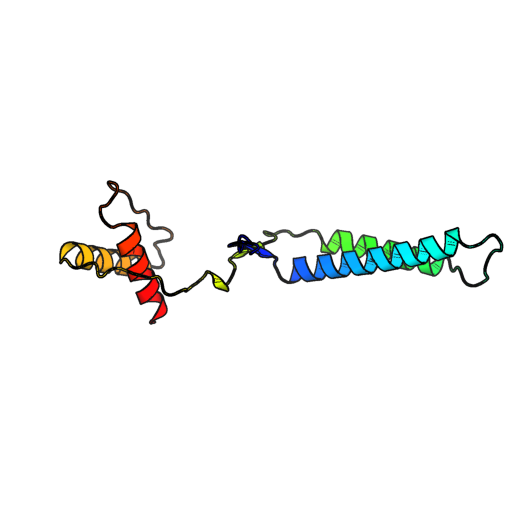.152 24.468 1.00 91.31 122 LYS A N 1
ATOM 961 C CA . LYS A 1 122 ? -7.394 6.242 23.093 1.00 91.31 122 LYS A CA 1
ATOM 962 C C . LYS A 1 122 ? -6.755 5.257 22.106 1.00 91.31 122 LYS A C 1
ATOM 964 O O . LYS A 1 122 ? -7.434 4.464 21.466 1.00 91.31 122 LYS A O 1
ATOM 969 N N . THR A 1 123 ? -5.424 5.274 22.019 1.00 89.38 123 THR A N 1
ATOM 970 C CA . THR A 1 123 ? -4.670 4.376 21.132 1.00 89.38 123 THR A CA 1
ATOM 971 C C . THR A 1 123 ? -4.864 2.910 21.512 1.00 89.38 123 THR A C 1
ATOM 973 O O . THR A 1 123 ? -4.887 2.047 20.643 1.00 89.38 123 THR A O 1
ATOM 976 N N . SER A 1 124 ? -5.000 2.613 22.802 1.00 90.25 124 SER A N 1
ATOM 977 C CA . SER A 1 124 ? -5.167 1.248 23.292 1.00 90.25 124 SER A CA 1
ATOM 978 C C . SER A 1 124 ? -6.563 0.689 22.994 1.00 90.25 124 SER A C 1
ATOM 980 O O . SER A 1 124 ? -6.657 -0.467 22.592 1.00 90.25 124 SER A O 1
ATOM 982 N N . ILE A 1 125 ? -7.615 1.512 23.095 1.00 90.56 125 ILE A N 1
ATOM 983 C CA . ILE A 1 125 ? -8.977 1.167 22.648 1.00 90.56 125 ILE A CA 1
ATOM 984 C C . ILE A 1 125 ? -8.974 0.853 21.147 1.00 90.56 125 ILE A C 1
ATOM 986 O O . ILE A 1 125 ? -9.444 -0.203 20.734 1.00 90.56 125 ILE A O 1
ATOM 990 N N . MET A 1 126 ? -8.349 1.704 20.328 1.00 90.75 126 MET A N 1
ATOM 991 C CA . MET A 1 126 ? -8.306 1.481 18.877 1.00 90.75 126 MET A CA 1
ATOM 992 C C . MET A 1 126 ? -7.571 0.185 18.495 1.00 90.75 126 MET A C 1
ATOM 994 O O . MET A 1 126 ? -7.954 -0.501 17.550 1.00 90.75 126 MET A O 1
ATOM 998 N N . LYS A 1 127 ? -6.528 -0.191 19.247 1.00 89.38 127 LYS A N 1
ATOM 999 C CA . LYS A 1 127 ? -5.839 -1.476 19.055 1.00 89.38 127 LYS A CA 1
ATOM 1000 C C . LYS A 1 127 ? -6.733 -2.680 19.376 1.00 89.38 127 LYS A C 1
ATOM 1002 O O . LYS A 1 127 ? -6.645 -3.682 18.670 1.00 89.38 127 LYS A O 1
ATOM 1007 N N . LEU A 1 128 ? -7.557 -2.599 20.426 1.00 89.81 128 LEU A N 1
ATOM 1008 C CA . LEU A 1 128 ? -8.519 -3.651 20.781 1.00 89.81 128 LEU A CA 1
ATOM 1009 C C . LEU A 1 128 ? -9.522 -3.872 19.650 1.00 89.81 128 LEU A C 1
ATOM 1011 O O . LEU A 1 128 ? -9.682 -5.002 19.199 1.00 89.81 128 LEU A O 1
ATOM 1015 N N . ILE A 1 129 ? -10.107 -2.785 19.148 1.00 90.56 129 ILE A N 1
ATOM 1016 C CA . ILE A 1 129 ? -11.077 -2.812 18.048 1.00 90.56 129 ILE A CA 1
ATOM 1017 C C . ILE A 1 129 ? -10.451 -3.397 16.782 1.00 90.56 129 ILE A C 1
ATOM 1019 O O . ILE A 1 129 ? -11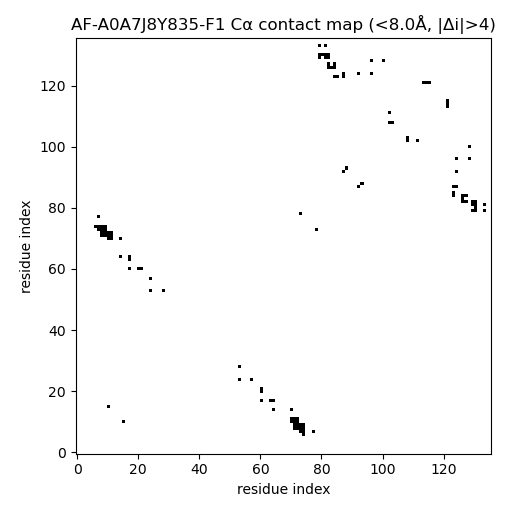.014 -4.315 16.201 1.00 90.56 129 ILE A O 1
ATOM 1023 N N . ASN A 1 130 ? -9.246 -2.957 16.397 1.00 89.44 130 ASN A N 1
ATOM 1024 C CA . ASN A 1 130 ? -8.514 -3.554 15.272 1.00 89.44 130 ASN A CA 1
ATOM 1025 C C . ASN A 1 130 ? -8.379 -5.077 15.421 1.00 89.44 130 ASN A C 1
ATOM 1027 O O . ASN A 1 130 ? -8.650 -5.822 14.487 1.00 89.44 130 ASN A O 1
ATOM 1031 N N . ASN A 1 131 ? -7.979 -5.552 16.603 1.00 89.06 131 ASN A N 1
ATOM 1032 C CA . ASN A 1 131 ? -7.827 -6.985 16.850 1.00 89.06 131 ASN A CA 1
ATOM 1033 C C . ASN A 1 131 ? -9.162 -7.741 16.853 1.00 89.06 131 ASN A C 1
ATOM 1035 O O . ASN A 1 131 ? -9.155 -8.948 16.632 1.00 89.06 131 ASN A O 1
ATOM 1039 N N . GLN A 1 132 ? -10.273 -7.068 17.154 1.00 88.25 132 GLN A N 1
ATOM 1040 C CA . GLN A 1 132 ? -11.615 -7.639 17.092 1.00 88.25 132 GLN A CA 1
ATOM 1041 C C . GLN A 1 132 ? -12.099 -7.759 15.645 1.00 88.25 132 GLN A C 1
ATOM 1043 O O . GLN A 1 132 ? -12.528 -8.841 15.272 1.00 88.25 132 GLN A O 1
ATOM 1048 N N . ILE A 1 133 ? -11.918 -6.720 14.823 1.00 88.44 133 ILE A N 1
ATOM 1049 C CA . ILE A 1 133 ? -12.217 -6.750 13.377 1.00 88.44 133 ILE A CA 1
ATOM 1050 C C . ILE A 1 133 ? -11.476 -7.904 12.692 1.00 88.44 133 ILE A C 1
ATOM 1052 O O . ILE A 1 133 ? -12.012 -8.556 11.813 1.00 88.44 133 ILE A O 1
ATOM 1056 N N . LEU A 1 134 ? -10.242 -8.195 13.115 1.00 87.19 134 LEU A N 1
ATOM 1057 C CA . LEU A 1 134 ? -9.451 -9.289 12.539 1.00 87.19 134 LEU A CA 1
ATOM 1058 C C . LEU A 1 134 ? -9.895 -10.699 12.931 1.00 87.19 134 LEU A C 1
ATOM 1060 O O . LEU A 1 134 ? -9.337 -11.666 12.413 1.00 87.19 134 LEU A O 1
ATOM 1064 N N . LYS A 1 135 ? -10.807 -10.829 13.895 1.00 83.25 135 LYS A N 1
ATOM 1065 C CA . LYS A 1 135 ? -11.368 -12.121 14.308 1.00 83.25 135 LYS A CA 1
ATOM 1066 C C . LYS A 1 135 ? -12.674 -12.455 13.592 1.00 83.25 135 LYS A C 1
ATOM 1068 O O . LYS A 1 135 ? -13.123 -13.590 13.737 1.00 83.25 135 LYS A O 1
ATOM 1073 N N . GLU A 1 136 ? -13.273 -11.493 12.900 1.00 71.69 136 GLU A N 1
ATOM 1074 C CA . GLU A 1 136 ? -14.439 -11.703 12.036 1.00 71.69 136 GLU A CA 1
ATOM 1075 C C . GLU A 1 136 ? -14.008 -12.187 10.650 1.00 71.69 136 GLU A C 1
ATOM 1077 O O . GLU A 1 136 ? -14.697 -13.087 10.119 1.00 71.69 136 GLU A O 1
#

Solvent-accessible surface area (backbone atoms only — not comparable to full-atom values): 8721 Å² total; per-residue (Å²): 135,83,82,72,79,78,62,66,57,32,72,34,68,69,56,50,54,50,50,55,50,50,55,51,50,51,53,52,50,52,54,53,51,56,58,59,78,70,49,96,56,92,62,99,80,77,53,73,66,57,58,54,51,51,53,50,50,53,53,54,49,56,59,70,65,64,69,91,61,80,66,53,38,77,29,66,86,71,56,83,60,81,55,96,70,77,90,84,83,51,73,70,59,52,53,51,51,53,54,52,49,55,49,70,74,35,87,88,55,88,78,86,87,90,84,78,72,86,89,76,45,68,72,58,54,54,39,53,51,52,43,51,64,70,72,111

Mean predicted aligned error: 12.15 Å

Secondary structure (DSSP, 8-state):
-------SEEE-HHHHHHHHHHHHHHHHHHHHHHHHHT-SS--TT--HHHHHHHHHHHHHHHHHT--SS-SEEE-GGGTTPPPP------HHHHHHHHHHHHHHT-TT---------TTSSHHHHHHHHHHHHTT-

Organism: Gossypium aridum (NCBI:txid34290)

Radius of gyration: 27.36 Å; Cα contacts (8 Å, |Δi|>4): 60; chains: 1; bounding box: 60×26×75 Å

pLDDT: mean 81.89, std 13.47, range [34.0, 95.88]

Nearest PDB structures (foldseek):
  7nvr-assembly1_k  TM=5.246E-01  e=7.322E+00  Homo sapiens
  5nmo-assembly1_B  TM=2.059E-01  e=8.821E+00  Bacillus subtilis subsp. subtilis str. 168

Sequence (136 aa):
MSTELRSRKKLKRDVQIWLEDVERIDCEIQSLDGRIGKSSAITRGFRAEDVLKMLKEVEEHIQKGKFHEGLVVDNPQWIGQVLSVTALSGEAAQAYIEEIWLYLMDDEVQKIGFCGMGGVGKTSIMKLINNQILKE

Foldseek 3Di:
DDPPPPDQKDFDPLLVVLVVLVVVLVVVVVVLVVVVVPDPDPDPPDDPVSVVVSVVSVVVSVVSPPDPDDRIDGDVVPQLDQDDADDDDDPVLVVVLVVVVVLVPDPVRPDDDDDDDPPPCPVRSVSVNSNVVSVD

InterPro domains:
  IPR002182 NB-ARC [PF00931] (95-132)
  IPR027417 P-loop containing nucleoside triphosphate hydrolase [G3DSA:3.40.50.300] (80-136)
  IPR027417 P-loop containing nucleoside triphosphate hydrolase [SSF52540] (96-133)
  IPR050905 Plant disease resistance NBS-LRR [PTHR33463] (3-132)